Protein AF-A0A3M2TN24-F1 (afdb_monomer_lite)

Sequence (101 aa):
MTAARGGQNSADFALAQLFSQGKGTLPDPVNAWVFAQLSLASETPQATELAQAMSTQLPPEKLATAKDLLAREQKVRGASATQNAMAMQALQEEKDGEEAL

Organism: Pseudomonas syringae pv. maculicola (NCBI:txid59511)

Structure (mmCIF, N/CA/C/O backbone):
data_AF-A0A3M2TN24-F1
#
_entry.id   AF-A0A3M2TN24-F1
#
loop_
_atom_site.group_PDB
_atom_site.id
_atom_site.type_symbol
_atom_site.label_atom_id
_atom_site.label_alt_id
_atom_site.label_comp_id
_atom_site.label_asym_id
_atom_site.label_entity_id
_atom_site.label_seq_id
_atom_site.pdbx_PDB_ins_code
_atom_site.Cartn_x
_atom_site.Cartn_y
_atom_site.Cartn_z
_atom_site.occupancy
_atom_site.B_iso_or_equiv
_atom_site.auth_seq_id
_atom_site.auth_comp_id
_atom_site.auth_asym_id
_atom_site.auth_atom_id
_atom_site.pdbx_PDB_model_num
ATOM 1 N N . MET A 1 1 ? 17.978 11.997 -17.347 1.00 41.09 1 MET A N 1
ATOM 2 C CA . MET A 1 1 ? 16.610 12.203 -16.823 1.00 41.09 1 MET A CA 1
ATOM 3 C C . MET A 1 1 ? 15.915 10.850 -16.748 1.00 41.09 1 MET A C 1
ATOM 5 O O . MET A 1 1 ? 15.580 10.287 -17.780 1.00 41.09 1 MET A O 1
ATOM 9 N N . THR A 1 2 ? 15.775 10.286 -15.549 1.00 44.97 2 THR A N 1
ATOM 10 C CA . THR A 1 2 ? 15.236 8.932 -15.324 1.00 44.97 2 THR A CA 1
ATOM 11 C C . THR A 1 2 ? 13.718 9.001 -15.137 1.00 44.97 2 THR A C 1
ATOM 13 O O . THR A 1 2 ? 13.234 8.951 -14.015 1.00 44.97 2 THR A O 1
ATOM 16 N N . ALA A 1 3 ? 12.954 9.170 -16.219 1.00 49.25 3 ALA A N 1
ATOM 17 C CA . ALA A 1 3 ? 11.489 9.299 -16.147 1.00 49.25 3 ALA A CA 1
ATOM 18 C C . ALA A 1 3 ? 10.721 7.967 -16.312 1.00 49.25 3 ALA A C 1
ATOM 20 O O . ALA A 1 3 ? 9.504 7.940 -16.175 1.00 49.25 3 ALA A O 1
ATOM 21 N N . ALA A 1 4 ? 11.397 6.843 -16.570 1.00 43.34 4 ALA A N 1
ATOM 22 C CA . ALA A 1 4 ? 10.720 5.598 -16.960 1.00 43.34 4 ALA A CA 1
ATOM 23 C C . ALA A 1 4 ? 10.366 4.639 -15.803 1.00 43.34 4 ALA A C 1
ATOM 25 O O . ALA A 1 4 ? 9.596 3.707 -16.006 1.00 43.34 4 ALA A O 1
ATOM 26 N N . ARG A 1 5 ? 10.873 4.855 -14.578 1.00 45.94 5 ARG A N 1
ATOM 27 C CA . ARG A 1 5 ? 10.546 3.998 -13.412 1.00 45.94 5 ARG A CA 1
ATOM 28 C C . ARG A 1 5 ? 9.325 4.461 -12.606 1.00 45.94 5 ARG A C 1
ATOM 30 O O . ARG A 1 5 ? 8.942 3.807 -11.645 1.00 45.94 5 ARG A O 1
ATOM 37 N N . GLY A 1 6 ? 8.694 5.570 -12.997 1.00 45.72 6 GLY A N 1
ATOM 38 C CA . GLY A 1 6 ? 7.509 6.091 -12.310 1.00 45.72 6 GLY A CA 1
ATOM 39 C C . GLY A 1 6 ? 6.231 5.292 -12.578 1.00 45.72 6 GLY A C 1
ATOM 40 O O . GLY A 1 6 ? 5.334 5.317 -11.744 1.00 45.72 6 GLY A O 1
ATOM 41 N N . GLY A 1 7 ? 6.139 4.568 -13.700 1.00 49.81 7 GLY A N 1
ATOM 42 C CA . GLY A 1 7 ? 4.883 3.957 -14.159 1.00 49.81 7 GLY A CA 1
ATOM 43 C C . GLY A 1 7 ? 4.363 2.808 -13.289 1.00 49.81 7 GLY A C 1
ATOM 44 O O . GLY A 1 7 ? 3.160 2.708 -13.080 1.00 49.81 7 GLY A O 1
ATOM 45 N N . GLN A 1 8 ? 5.250 1.975 -12.735 1.00 53.38 8 GLN A N 1
ATOM 46 C CA . GLN A 1 8 ? 4.851 0.866 -11.854 1.00 53.38 8 GLN A CA 1
ATOM 47 C C . GLN A 1 8 ? 4.682 1.332 -10.400 1.00 53.38 8 GLN A C 1
ATOM 49 O O . GLN A 1 8 ? 3.711 0.980 -9.741 1.00 53.38 8 GLN A O 1
ATOM 54 N N . ASN A 1 9 ? 5.580 2.204 -9.938 1.00 59.03 9 ASN A N 1
ATOM 55 C CA . ASN A 1 9 ? 5.614 2.727 -8.570 1.00 59.03 9 ASN A CA 1
ATOM 56 C C . ASN A 1 9 ? 4.417 3.642 -8.248 1.00 59.03 9 ASN A C 1
ATOM 58 O O . ASN A 1 9 ? 3.865 3.614 -7.150 1.00 59.03 9 ASN A O 1
ATOM 62 N N . SER A 1 10 ? 3.960 4.431 -9.226 1.00 65.25 10 SER A N 1
ATOM 63 C CA . SER A 1 10 ? 2.769 5.275 -9.058 1.00 65.25 10 SER A CA 1
ATOM 64 C C . SER A 1 10 ? 1.449 4.502 -9.156 1.00 65.25 10 SER A C 1
ATOM 66 O O . SER A 1 10 ? 0.429 4.990 -8.665 1.00 65.25 10 SER A O 1
ATOM 68 N N . ALA A 1 11 ? 1.456 3.293 -9.730 1.00 75.00 11 ALA A N 1
ATOM 69 C CA . ALA A 1 11 ? 0.250 2.483 -9.876 1.00 75.00 11 ALA A CA 1
ATOM 70 C C . ALA A 1 11 ? -0.285 2.022 -8.513 1.00 75.00 11 ALA A C 1
ATOM 72 O O . ALA A 1 11 ? -1.478 2.145 -8.255 1.00 75.00 11 ALA A O 1
ATOM 73 N N . ASP A 1 12 ? 0.588 1.582 -7.605 1.00 78.31 12 ASP A N 1
ATOM 74 C CA . ASP A 1 12 ? 0.188 1.154 -6.258 1.00 78.31 12 ASP A CA 1
ATOM 75 C C . ASP A 1 12 ? -0.394 2.289 -5.425 1.00 78.31 12 ASP A C 1
ATOM 77 O O . ASP A 1 12 ? -1.396 2.121 -4.732 1.00 78.31 12 ASP A O 1
ATOM 81 N N . PHE A 1 13 ? 0.192 3.477 -5.551 1.00 80.62 13 PHE A N 1
ATOM 82 C CA . PHE A 1 13 ? -0.321 4.680 -4.912 1.00 80.62 13 PHE A CA 1
ATOM 83 C C . PHE A 1 13 ? -1.715 5.057 -5.441 1.00 80.62 13 PHE A C 1
ATOM 85 O O . PHE A 1 13 ? -2.609 5.391 -4.659 1.00 80.62 13 PHE A O 1
ATOM 92 N N 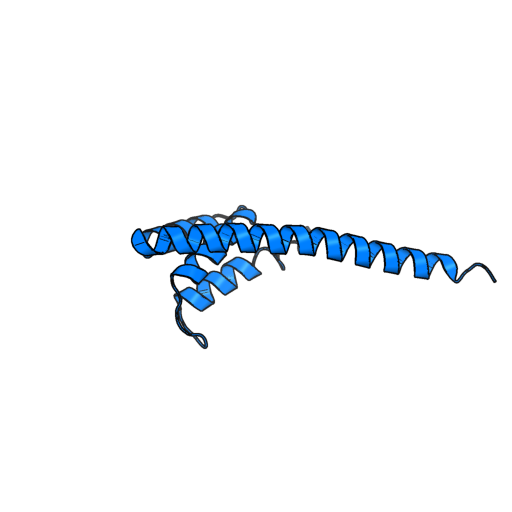. ALA A 1 14 ? -1.930 4.968 -6.757 1.00 82.19 14 ALA A N 1
ATOM 93 C CA . ALA A 1 14 ? -3.233 5.217 -7.368 1.00 82.19 14 ALA A CA 1
ATOM 94 C C . ALA A 1 14 ? -4.275 4.160 -6.964 1.00 82.19 14 ALA A C 1
ATOM 96 O O . ALA A 1 14 ? -5.418 4.513 -6.681 1.00 82.19 14 ALA A O 1
ATOM 97 N N . LEU A 1 15 ? -3.883 2.885 -6.875 1.00 80.69 15 LEU A N 1
ATOM 98 C CA . LEU A 1 15 ? -4.747 1.796 -6.414 1.00 80.69 15 LEU A CA 1
ATOM 99 C C . LEU A 1 15 ? -5.143 1.977 -4.947 1.00 80.69 15 LEU A C 1
ATOM 101 O O . LEU A 1 15 ? -6.325 1.906 -4.616 1.00 80.69 15 LEU A O 1
ATOM 105 N N . ALA A 1 16 ? -4.190 2.294 -4.072 1.00 81.94 16 ALA A N 1
ATOM 106 C CA . ALA A 1 16 ? -4.465 2.576 -2.668 1.00 81.94 16 ALA A CA 1
ATOM 107 C C . ALA A 1 16 ? -5.445 3.749 -2.504 1.00 81.94 16 ALA A C 1
ATOM 109 O O . ALA A 1 16 ? -6.409 3.662 -1.742 1.00 81.94 16 ALA A O 1
ATOM 110 N N . GLN A 1 17 ? -5.261 4.818 -3.284 1.00 80.06 17 GLN A N 1
ATOM 111 C CA . GLN A 1 17 ? -6.201 5.935 -3.325 1.00 80.06 17 GLN A CA 1
ATOM 112 C C . GLN A 1 17 ? -7.576 5.550 -3.878 1.00 80.06 17 GLN A C 1
ATOM 114 O O . GLN A 1 17 ? -8.580 6.029 -3.355 1.00 80.06 17 GLN A O 1
ATOM 119 N N . LEU A 1 18 ? -7.643 4.699 -4.904 1.00 83.31 18 LEU A N 1
ATOM 120 C CA . LEU A 1 18 ? -8.897 4.234 -5.497 1.00 83.31 18 LEU A CA 1
ATOM 121 C C . LEU A 1 18 ? -9.739 3.466 -4.471 1.00 83.31 18 LEU A C 1
ATOM 123 O O . LEU A 1 18 ? -10.906 3.802 -4.268 1.00 83.31 18 LEU A O 1
ATOM 127 N N . PHE A 1 19 ? -9.134 2.491 -3.785 1.00 81.50 19 PHE A N 1
ATOM 128 C CA . PHE A 1 19 ? -9.815 1.686 -2.767 1.00 81.50 19 PHE A CA 1
ATOM 129 C C . PHE A 1 19 ? -10.136 2.479 -1.496 1.00 81.50 19 PHE A C 1
ATOM 131 O O . PHE A 1 19 ? -11.146 2.203 -0.852 1.00 81.50 19 PHE A O 1
ATOM 138 N N . SER A 1 20 ? -9.324 3.485 -1.151 1.00 75.81 20 SER A N 1
ATOM 139 C CA . SER A 1 20 ? -9.602 4.390 -0.030 1.00 75.81 20 SER A CA 1
ATOM 140 C C . SER A 1 20 ? -10.757 5.353 -0.331 1.00 75.81 20 SER A C 1
ATOM 142 O O . SER A 1 20 ? -11.608 5.581 0.526 1.00 75.81 20 SER A O 1
ATOM 144 N N . GLN A 1 21 ? -10.818 5.907 -1.546 1.00 74.94 21 GLN A N 1
ATOM 145 C CA . GLN A 1 21 ? -11.829 6.902 -1.925 1.00 74.94 21 GLN A CA 1
ATOM 146 C C . GLN A 1 21 ? -13.139 6.282 -2.428 1.00 74.94 21 GLN A C 1
ATOM 148 O O . GLN A 1 21 ? -14.145 6.986 -2.503 1.00 74.94 21 GLN A O 1
ATOM 153 N N . GLY A 1 22 ? -13.140 5.004 -2.827 1.00 65.75 22 GLY A N 1
ATOM 154 C CA . GLY A 1 22 ? -14.326 4.305 -3.336 1.00 65.75 22 GLY A CA 1
ATOM 155 C C . GLY A 1 22 ? -14.920 4.917 -4.614 1.00 65.75 22 GLY A C 1
ATOM 156 O O . GLY A 1 22 ? -16.069 4.650 -4.967 1.00 65.75 22 GLY A O 1
ATOM 157 N N . LYS A 1 23 ? -14.175 5.775 -5.327 1.00 56.75 23 LYS A N 1
ATOM 158 C CA . LYS A 1 23 ? -14.660 6.418 -6.556 1.00 56.75 23 LYS A CA 1
ATOM 159 C C . LYS A 1 23 ? -14.630 5.415 -7.709 1.00 56.75 23 LYS A C 1
ATOM 161 O O . LYS A 1 23 ? -13.633 5.296 -8.410 1.00 56.75 23 LYS A O 1
ATOM 166 N N . GLY A 1 24 ? -15.736 4.692 -7.886 1.00 57.28 24 GLY A N 1
ATOM 167 C CA . GLY A 1 24 ? -15.929 3.708 -8.960 1.00 57.28 24 GLY A CA 1
ATOM 168 C C . GLY A 1 24 ? -15.633 2.255 -8.572 1.00 57.28 24 GLY A C 1
ATOM 169 O O . GLY A 1 24 ? -15.777 1.372 -9.411 1.00 57.28 24 GLY A O 1
ATOM 170 N N . THR A 1 25 ? -15.260 1.988 -7.317 1.00 61.75 25 THR A N 1
ATOM 171 C CA . THR A 1 25 ? -15.071 0.638 -6.754 1.00 61.75 25 THR A CA 1
ATOM 172 C C . THR A 1 25 ? -15.628 0.583 -5.330 1.00 61.75 25 THR A C 1
ATOM 174 O O . THR A 1 25 ? -15.753 1.618 -4.675 1.00 61.75 25 THR A O 1
ATOM 177 N N . LEU A 1 26 ? -15.997 -0.609 -4.846 1.00 65.00 26 LEU A N 1
ATOM 178 C CA . LEU A 1 26 ? -16.390 -0.782 -3.446 1.00 65.00 26 LEU A CA 1
ATOM 179 C C . LEU A 1 26 ? -15.199 -0.411 -2.548 1.00 65.00 26 LEU A C 1
ATOM 181 O O . LEU A 1 26 ? -14.129 -0.999 -2.723 1.00 65.00 26 LEU A O 1
ATOM 185 N N . PRO A 1 27 ? -15.357 0.546 -1.614 1.00 72.44 27 PRO A N 1
ATOM 186 C CA . PRO A 1 27 ? -14.279 0.919 -0.716 1.00 72.44 27 PRO A CA 1
ATOM 187 C C . PRO A 1 27 ? -13.896 -0.288 0.136 1.00 72.44 27 PRO A C 1
ATOM 189 O O . PRO A 1 27 ? -14.712 -0.829 0.886 1.00 72.44 27 PRO A O 1
ATOM 192 N N . ASP A 1 28 ? -12.642 -0.704 0.002 1.00 83.31 28 ASP A N 1
ATOM 193 C CA . ASP A 1 28 ? -12.086 -1.833 0.730 1.00 83.31 28 ASP A CA 1
ATOM 194 C C . ASP A 1 28 ? -10.836 -1.368 1.487 1.00 83.31 28 ASP A C 1
ATOM 196 O O . ASP A 1 28 ? -9.756 -1.250 0.898 1.00 83.31 28 ASP A O 1
ATOM 200 N N . PRO A 1 29 ? -10.960 -1.096 2.798 1.00 83.44 29 PRO A N 1
ATOM 201 C CA . PRO A 1 29 ? -9.843 -0.609 3.594 1.00 83.44 29 PRO A CA 1
ATOM 202 C C . PRO A 1 29 ? -8.713 -1.643 3.708 1.00 83.44 29 PRO A C 1
ATOM 204 O O . PRO A 1 29 ? -7.564 -1.257 3.908 1.00 83.44 29 PRO A O 1
ATOM 207 N N . VAL A 1 30 ? -9.008 -2.942 3.551 1.00 89.88 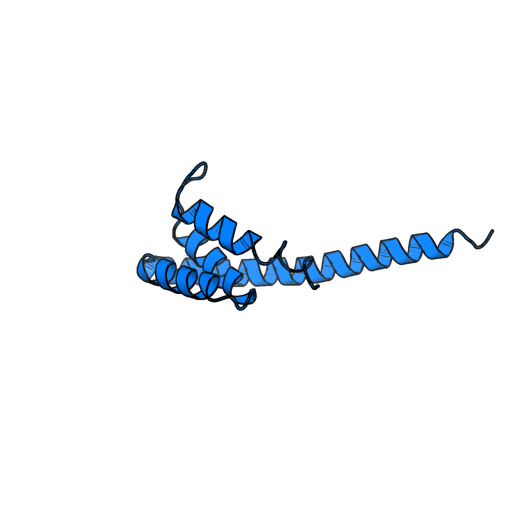30 VAL A N 1
ATOM 208 C CA . VAL A 1 30 ? -7.999 -4.011 3.573 1.00 89.88 30 VAL A CA 1
ATOM 209 C C . VAL A 1 30 ? -7.123 -3.904 2.332 1.00 89.88 30 VAL A C 1
ATOM 211 O O . VAL A 1 30 ? -5.902 -3.825 2.446 1.00 89.88 30 VAL A O 1
ATOM 214 N N . ASN A 1 31 ? -7.746 -3.829 1.155 1.00 87.38 31 ASN A N 1
ATOM 215 C CA . ASN A 1 31 ? -7.024 -3.669 -0.104 1.00 87.38 31 ASN A CA 1
ATOM 216 C C . ASN A 1 31 ? -6.298 -2.320 -0.171 1.00 87.38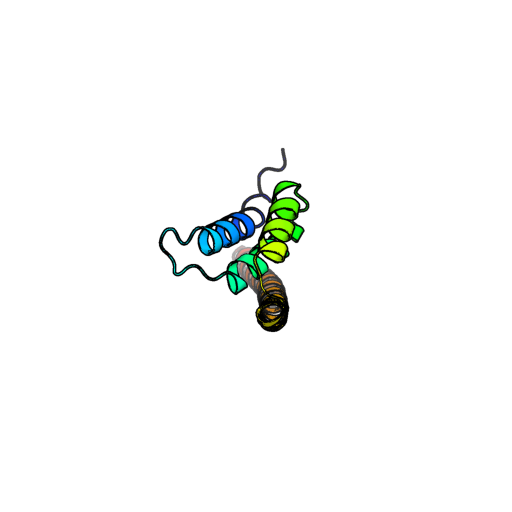 31 ASN A C 1
ATOM 218 O O . ASN A 1 31 ? -5.127 -2.281 -0.542 1.00 87.38 31 ASN A O 1
ATOM 222 N N . ALA A 1 32 ? -6.931 -1.227 0.268 1.00 88.75 32 ALA A N 1
ATOM 223 C CA . ALA A 1 32 ? -6.291 0.088 0.330 1.00 88.75 32 ALA A CA 1
ATOM 224 C C . ALA A 1 32 ? -4.994 0.061 1.159 1.00 88.75 32 ALA A C 1
ATOM 226 O O . ALA A 1 32 ? -3.972 0.596 0.727 1.00 88.75 32 ALA A O 1
ATOM 227 N N . TRP A 1 33 ? -5.009 -0.619 2.311 1.00 91.94 33 TRP A N 1
ATOM 228 C CA . TRP A 1 33 ? -3.820 -0.805 3.141 1.00 91.94 33 TRP A CA 1
ATOM 229 C C . TRP A 1 33 ? -2.739 -1.639 2.443 1.00 91.94 33 TRP A C 1
ATOM 231 O O . TRP A 1 33 ? -1.569 -1.262 2.466 1.00 91.94 33 TRP A O 1
ATOM 241 N N . VAL A 1 34 ? -3.113 -2.741 1.784 1.00 91.38 34 VAL A N 1
ATOM 242 C CA . VAL A 1 34 ? -2.171 -3.600 1.043 1.00 91.38 34 VAL A CA 1
ATOM 243 C C . VAL A 1 34 ? -1.453 -2.809 -0.048 1.00 91.38 34 VAL A C 1
ATOM 245 O O . VAL A 1 34 ? -0.223 -2.812 -0.096 1.00 91.38 34 VAL A O 1
ATOM 248 N N . PHE A 1 35 ? -2.195 -2.080 -0.883 1.00 88.38 35 PHE A N 1
ATOM 249 C CA . PHE A 1 35 ? -1.603 -1.266 -1.946 1.00 88.38 35 PHE A CA 1
ATOM 250 C C . PHE A 1 35 ? -0.762 -0.112 -1.391 1.00 88.38 35 PHE A C 1
ATOM 252 O O . PHE A 1 35 ? 0.295 0.189 -1.945 1.00 88.38 35 PHE A O 1
ATOM 259 N N . ALA A 1 36 ? -1.154 0.485 -0.261 1.00 89.44 36 ALA A N 1
ATOM 260 C CA . ALA A 1 36 ? -0.341 1.505 0.394 1.00 89.44 36 ALA A CA 1
ATOM 261 C C . ALA A 1 36 ? 1.010 0.936 0.864 1.00 89.44 36 ALA A C 1
ATOM 263 O O . ALA A 1 36 ? 2.049 1.549 0.625 1.00 89.44 36 ALA A O 1
ATOM 264 N N . GLN A 1 37 ? 1.027 -0.272 1.435 1.00 90.19 37 GLN A N 1
ATOM 265 C CA . GLN A 1 37 ? 2.266 -0.952 1.828 1.00 90.19 37 GLN A CA 1
ATOM 266 C C . GLN A 1 37 ? 3.138 -1.336 0.628 1.00 90.19 37 GLN A C 1
ATOM 268 O O . GLN A 1 37 ? 4.359 -1.227 0.703 1.00 90.19 37 GLN A O 1
ATOM 273 N N . LEU A 1 38 ? 2.535 -1.753 -0.489 1.00 86.94 38 LEU A N 1
ATOM 274 C CA . LEU A 1 38 ? 3.265 -2.023 -1.734 1.00 86.94 38 LEU A CA 1
ATOM 275 C C . LEU A 1 38 ? 3.887 -0.742 -2.304 1.00 86.94 38 LEU A C 1
ATOM 277 O O . LEU A 1 38 ? 5.026 -0.768 -2.767 1.00 86.94 38 LEU A O 1
ATOM 281 N N . SER A 1 39 ? 3.192 0.393 -2.182 1.00 86.00 39 SER A N 1
ATOM 282 C CA . SER A 1 39 ? 3.695 1.686 -2.652 1.00 86.00 39 SER A CA 1
ATOM 283 C C . SER A 1 39 ? 4.964 2.153 -1.925 1.00 86.00 39 SER A C 1
ATOM 285 O O . SER A 1 39 ? 5.724 2.929 -2.505 1.00 86.00 39 SER A O 1
ATOM 287 N N . LEU A 1 40 ? 5.259 1.634 -0.720 1.00 85.81 40 LEU A N 1
ATOM 288 C CA . LEU A 1 40 ? 6.499 1.926 0.018 1.00 85.81 40 LEU A CA 1
ATOM 289 C C . LEU A 1 40 ? 7.763 1.525 -0.752 1.00 85.81 40 LEU A C 1
ATOM 291 O O . LEU A 1 40 ? 8.805 2.150 -0.569 1.00 85.81 40 LEU A O 1
ATOM 295 N N . ALA A 1 41 ? 7.671 0.550 -1.662 1.00 80.94 41 ALA A N 1
ATOM 296 C CA . ALA A 1 41 ? 8.766 0.187 -2.563 1.00 80.94 41 ALA A CA 1
ATOM 297 C C . ALA A 1 41 ? 9.180 1.332 -3.510 1.00 80.94 41 ALA A C 1
ATOM 299 O O . ALA A 1 41 ? 10.240 1.275 -4.127 1.00 80.94 41 ALA A O 1
ATOM 300 N N . SER A 1 42 ? 8.355 2.377 -3.625 1.00 73.75 42 SER A N 1
ATOM 301 C CA . SER A 1 42 ? 8.658 3.578 -4.406 1.00 73.75 42 SER A CA 1
ATOM 302 C C . SER A 1 42 ? 9.609 4.543 -3.698 1.00 73.75 42 SER A C 1
ATOM 304 O O . SER A 1 42 ? 10.060 5.490 -4.338 1.00 73.75 42 SER A O 1
ATOM 306 N N . GLU A 1 43 ? 9.874 4.336 -2.400 1.00 78.12 43 GLU A N 1
ATOM 307 C CA . GLU A 1 43 ? 10.747 5.172 -1.558 1.00 78.12 43 GLU A CA 1
ATOM 308 C C . GLU A 1 43 ? 10.372 6.668 -1.572 1.00 78.12 43 GLU A C 1
ATOM 310 O O . GLU A 1 43 ? 11.219 7.549 -1.420 1.00 78.12 43 GLU A O 1
ATOM 315 N N . THR A 1 44 ? 9.083 6.976 -1.756 1.00 80.69 44 THR A N 1
ATOM 316 C CA . THR A 1 44 ? 8.581 8.353 -1.768 1.00 80.69 44 THR A CA 1
ATOM 317 C C . THR A 1 44 ? 7.962 8.753 -0.422 1.00 80.69 44 THR A C 1
ATOM 319 O O . THR A 1 44 ? 7.359 7.919 0.268 1.00 80.69 44 THR A O 1
ATOM 322 N N . PRO A 1 45 ? 8.036 10.045 -0.046 1.00 83.81 45 PRO A N 1
ATOM 323 C CA . PRO A 1 45 ? 7.354 10.559 1.143 1.00 83.81 45 PRO A CA 1
ATOM 324 C C . PRO A 1 45 ? 5.844 10.291 1.107 1.00 83.81 45 PRO A C 1
ATOM 326 O O . PRO A 1 45 ? 5.273 9.832 2.091 1.00 83.81 45 PRO A O 1
ATOM 329 N N . GLN A 1 46 ? 5.220 10.472 -0.061 1.00 82.44 46 GLN A N 1
ATOM 330 C CA . GLN A 1 46 ? 3.774 10.328 -0.242 1.00 82.44 46 GLN A CA 1
ATOM 331 C C . GLN A 1 46 ? 3.292 8.889 -0.017 1.00 82.44 46 GLN A C 1
ATOM 333 O O . GLN A 1 46 ? 2.210 8.679 0.530 1.00 82.44 46 GLN A O 1
ATOM 338 N N . ALA A 1 47 ? 4.088 7.891 -0.415 1.00 85.00 47 ALA A N 1
ATOM 339 C CA . ALA A 1 47 ? 3.786 6.486 -0.145 1.00 85.00 47 ALA A CA 1
ATOM 340 C C . ALA A 1 47 ? 3.827 6.184 1.360 1.00 85.00 47 ALA A C 1
ATOM 342 O O . ALA A 1 47 ? 2.965 5.480 1.886 1.00 85.00 47 ALA A O 1
ATOM 343 N N . THR A 1 48 ? 4.803 6.767 2.061 1.00 88.06 48 THR A N 1
ATOM 344 C CA . THR A 1 48 ? 4.967 6.601 3.511 1.00 88.06 48 THR A CA 1
ATOM 345 C C . THR A 1 48 ? 3.803 7.222 4.277 1.00 88.06 48 THR A C 1
ATOM 347 O O . THR A 1 48 ? 3.223 6.575 5.150 1.00 88.06 48 THR A O 1
ATOM 350 N N . GLU A 1 49 ? 3.410 8.443 3.915 1.00 89.38 49 GLU A N 1
ATOM 351 C CA . GLU A 1 49 ? 2.250 9.120 4.503 1.00 89.38 49 GLU A CA 1
ATOM 352 C C . GLU A 1 49 ? 0.955 8.332 4.264 1.00 89.38 49 GLU A C 1
ATOM 354 O O . GLU A 1 49 ? 0.162 8.137 5.188 1.00 89.38 49 GLU A O 1
ATOM 359 N N . LEU A 1 50 ? 0.758 7.807 3.050 1.00 87.00 50 LEU A N 1
ATOM 360 C CA . LEU A 1 50 ? -0.424 7.012 2.723 1.00 87.00 50 LEU A CA 1
ATOM 361 C C . LEU A 1 50 ? -0.480 5.708 3.529 1.00 87.00 50 LEU A C 1
ATOM 363 O O . LEU A 1 50 ? -1.525 5.375 4.086 1.00 87.00 50 LEU A O 1
ATOM 367 N N . ALA A 1 51 ? 0.637 4.988 3.641 1.00 89.50 51 ALA A N 1
ATOM 368 C CA . ALA A 1 51 ? 0.735 3.767 4.438 1.00 89.50 51 ALA A CA 1
ATOM 369 C C . ALA A 1 51 ? 0.401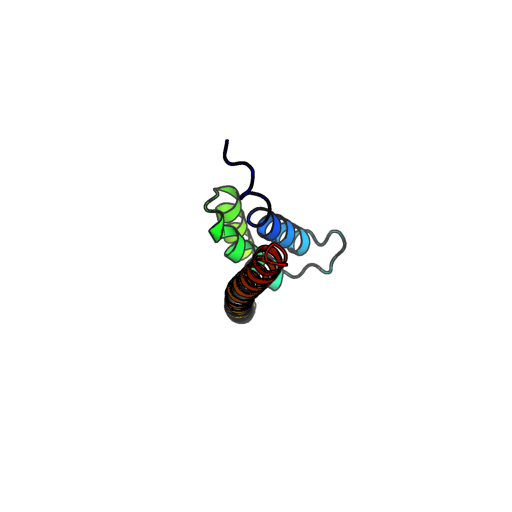 4.004 5.921 1.00 89.50 51 ALA A C 1
ATOM 371 O O . ALA A 1 51 ? -0.325 3.213 6.537 1.00 89.50 51 ALA A O 1
ATOM 372 N N . GLN A 1 52 ? 0.870 5.115 6.493 1.00 90.12 52 GLN A N 1
ATOM 373 C CA . GLN A 1 52 ? 0.544 5.504 7.868 1.00 90.12 52 GLN A CA 1
ATOM 374 C C . GLN A 1 52 ? -0.939 5.861 8.030 1.00 90.12 52 GLN A C 1
ATOM 376 O O . GLN A 1 52 ? -1.591 5.392 8.970 1.00 90.12 52 GLN A O 1
ATOM 381 N N . ALA A 1 53 ? -1.497 6.630 7.092 1.00 89.19 53 ALA A N 1
ATOM 382 C CA . ALA A 1 53 ? -2.912 6.988 7.094 1.00 89.19 53 ALA A CA 1
ATOM 383 C C . ALA A 1 53 ? -3.807 5.741 7.022 1.00 89.19 53 ALA A C 1
ATOM 385 O O . ALA A 1 53 ? -4.733 5.596 7.822 1.00 89.19 53 ALA A O 1
ATOM 386 N N . MET A 1 54 ? -3.496 4.798 6.127 1.00 87.50 54 MET A N 1
ATOM 387 C CA . MET A 1 54 ? -4.244 3.544 6.011 1.00 87.50 54 MET A CA 1
ATOM 388 C C . MET A 1 54 ? -4.092 2.673 7.261 1.00 87.50 54 MET A C 1
ATOM 390 O O . MET A 1 54 ? -5.062 2.063 7.702 1.00 87.50 54 MET A O 1
ATOM 394 N N . SER A 1 55 ? -2.904 2.634 7.873 1.00 87.44 55 SER A N 1
ATOM 395 C CA . SER A 1 55 ? -2.669 1.874 9.113 1.00 87.44 55 SER A CA 1
ATOM 396 C C . SER A 1 55 ? -3.465 2.414 10.300 1.00 87.44 55 SER A C 1
ATOM 398 O O . SER A 1 55 ? -3.827 1.652 11.188 1.00 87.44 55 SER A O 1
ATOM 400 N N . THR A 1 56 ? -3.764 3.714 10.301 1.00 87.38 56 THR A N 1
ATOM 401 C CA . THR A 1 56 ? -4.602 4.351 11.327 1.00 87.38 56 THR A CA 1
ATOM 402 C C . THR A 1 56 ? -6.082 4.019 11.136 1.00 87.38 56 THR A C 1
ATOM 404 O O . THR A 1 56 ? -6.825 3.901 12.106 1.00 87.38 56 THR A O 1
ATOM 407 N N . GLN A 1 57 ? -6.522 3.863 9.885 1.00 83.38 57 GLN A N 1
ATOM 408 C CA . GLN A 1 57 ? -7.919 3.582 9.546 1.00 83.38 57 GLN A CA 1
ATOM 409 C C . GLN A 1 57 ? -8.263 2.086 9.570 1.00 83.38 57 GLN A C 1
ATOM 411 O O . GLN A 1 57 ? -9.438 1.730 9.677 1.00 83.38 57 GLN A O 1
ATOM 416 N N . LEU A 1 58 ? -7.268 1.201 9.458 1.00 85.88 58 LEU A N 1
ATOM 417 C CA . LEU A 1 58 ? -7.491 -0.239 9.433 1.00 85.88 58 LEU A CA 1
ATOM 418 C C . LEU A 1 58 ? -7.599 -0.803 10.862 1.00 85.88 58 LEU A C 1
ATOM 420 O O . LEU A 1 58 ? -6.629 -0.742 11.620 1.00 85.88 58 LEU A O 1
ATOM 424 N N . PRO A 1 59 ? -8.735 -1.415 11.242 1.00 86.12 59 PRO A N 1
ATOM 425 C CA . PRO A 1 59 ? -8.866 -2.020 12.557 1.00 86.12 59 PRO A CA 1
ATOM 426 C C . PRO A 1 59 ? -7.969 -3.268 12.677 1.00 86.12 59 PRO A C 1
ATOM 428 O O . PRO A 1 59 ? -7.759 -3.986 11.690 1.00 86.12 59 PRO A O 1
ATOM 431 N N . PRO A 1 60 ? -7.459 -3.577 13.883 1.00 83.12 60 PRO A N 1
ATOM 432 C CA . PRO A 1 60 ? -6.490 -4.656 14.096 1.00 83.12 60 PRO A CA 1
ATOM 433 C C . PRO A 1 60 ? -7.034 -6.041 13.721 1.00 83.12 60 PRO A C 1
ATOM 435 O O . PRO A 1 60 ? -6.277 -6.905 13.287 1.00 83.12 60 PRO A O 1
ATOM 438 N N . GLU A 1 61 ? -8.349 -6.239 13.808 1.00 86.44 61 GLU A N 1
ATOM 439 C CA . GLU A 1 61 ? -9.040 -7.454 13.357 1.00 86.44 61 GLU A CA 1
ATOM 440 C C . GLU A 1 61 ? -8.900 -7.703 11.844 1.00 86.44 61 GLU A C 1
ATOM 442 O O . GLU A 1 61 ? -8.805 -8.848 11.407 1.00 86.44 61 GLU A O 1
ATOM 447 N N . LYS A 1 62 ? -8.811 -6.637 11.037 1.00 87.50 62 LYS A N 1
ATOM 448 C CA . LYS A 1 62 ? -8.616 -6.714 9.581 1.00 87.50 62 LYS A CA 1
ATOM 449 C C . LYS A 1 62 ? -7.143 -6.695 9.173 1.00 87.50 62 LYS A C 1
ATOM 451 O O . LYS A 1 62 ? -6.813 -7.103 8.060 1.00 87.50 62 LYS A O 1
ATOM 456 N N . LEU A 1 63 ? -6.251 -6.267 10.070 1.00 88.00 63 LEU A N 1
ATOM 457 C CA . LEU A 1 63 ? -4.806 -6.219 9.837 1.00 88.00 63 LEU A CA 1
ATOM 458 C C . LEU A 1 63 ? -4.225 -7.604 9.524 1.00 88.00 63 LEU A C 1
ATOM 460 O O . LEU A 1 63 ? -3.344 -7.715 8.676 1.00 88.00 63 LEU A O 1
ATOM 464 N N . ALA A 1 64 ? -4.712 -8.659 10.183 1.00 89.25 64 ALA A N 1
ATOM 465 C CA . ALA A 1 64 ? -4.263 -10.026 9.918 1.00 89.25 64 ALA A CA 1
ATOM 466 C C . ALA A 1 64 ? -4.542 -10.436 8.461 1.00 89.25 64 ALA A C 1
ATOM 468 O O . ALA A 1 64 ? -3.637 -10.885 7.760 1.00 89.25 64 ALA A O 1
ATOM 469 N N . THR A 1 65 ? -5.763 -10.188 7.981 1.00 90.50 65 THR A N 1
ATOM 470 C CA . THR A 1 65 ? -6.164 -10.436 6.589 1.00 90.50 65 THR A CA 1
ATOM 471 C C . THR A 1 65 ? -5.357 -9.588 5.608 1.00 90.50 65 THR A C 1
ATOM 473 O O . THR A 1 65 ? -4.893 -10.095 4.591 1.00 90.50 65 THR A O 1
ATOM 476 N N . ALA A 1 66 ? -5.137 -8.310 5.928 1.00 90.69 66 ALA A N 1
ATOM 477 C CA . ALA A 1 66 ? -4.354 -7.407 5.088 1.00 90.69 66 ALA A CA 1
ATOM 478 C C . ALA A 1 66 ? -2.896 -7.874 4.944 1.00 90.69 66 ALA A C 1
ATOM 480 O O . ALA A 1 66 ? -2.338 -7.851 3.851 1.00 90.69 66 ALA A O 1
ATOM 481 N N . LYS A 1 67 ? -2.275 -8.357 6.026 1.00 91.00 67 LYS A N 1
ATOM 482 C CA . LYS A 1 67 ? -0.912 -8.908 5.992 1.00 91.00 67 LYS A CA 1
ATOM 483 C C . LYS A 1 67 ? -0.811 -10.168 5.134 1.00 91.00 67 LYS A C 1
ATOM 485 O O . LYS A 1 67 ? 0.156 -10.305 4.388 1.00 91.00 67 LYS A O 1
ATOM 490 N N . ASP A 1 68 ? -1.795 -11.062 5.221 1.00 92.31 68 ASP A N 1
ATOM 491 C CA . ASP A 1 68 ? -1.832 -12.271 4.391 1.00 92.31 68 ASP A CA 1
ATOM 492 C C . ASP A 1 68 ? -1.958 -11.916 2.900 1.00 92.31 68 ASP A C 1
ATOM 494 O O . ASP A 1 68 ? -1.202 -12.421 2.068 1.00 92.31 68 ASP A O 1
ATOM 498 N N . LEU A 1 69 ? -2.839 -10.966 2.568 1.00 90.81 69 LEU A N 1
ATOM 499 C CA . LEU A 1 69 ? -2.986 -10.444 1.207 1.00 90.81 69 LEU A CA 1
ATOM 500 C C . LEU A 1 69 ? -1.708 -9.768 0.703 1.00 90.81 69 LEU A C 1
ATOM 502 O O . LEU A 1 69 ? -1.287 -10.037 -0.419 1.00 90.81 69 LEU A O 1
ATOM 506 N N . LEU A 1 70 ? -1.046 -8.958 1.534 1.00 90.62 70 LEU A N 1
ATOM 507 C CA . LEU A 1 70 ? 0.224 -8.320 1.185 1.00 90.62 70 LEU A CA 1
ATOM 508 C C . LEU A 1 70 ? 1.293 -9.353 0.809 1.00 90.62 70 LEU A C 1
ATOM 510 O O . LEU A 1 70 ? 1.963 -9.199 -0.212 1.00 90.62 70 LEU A O 1
ATOM 514 N N . ALA A 1 71 ? 1.432 -10.424 1.595 1.00 90.12 71 ALA A N 1
ATOM 515 C CA . ALA A 1 71 ? 2.391 -11.488 1.309 1.00 90.12 71 ALA A CA 1
ATOM 516 C C . ALA A 1 71 ? 2.080 -12.204 -0.018 1.00 90.12 71 ALA A C 1
ATOM 518 O O . ALA A 1 71 ? 2.990 -12.514 -0.793 1.00 90.12 71 ALA A O 1
ATOM 519 N N . ARG A 1 72 ? 0.793 -12.438 -0.311 1.00 89.50 72 ARG A N 1
ATOM 520 C CA . ARG A 1 72 ? 0.356 -13.012 -1.593 1.00 89.50 72 ARG A CA 1
ATOM 521 C C . ARG A 1 72 ? 0.682 -12.086 -2.760 1.00 89.50 72 ARG A C 1
ATOM 523 O O . ARG A 1 72 ? 1.283 -12.547 -3.725 1.00 89.50 72 ARG A O 1
ATOM 530 N N . GLU A 1 73 ? 0.361 -10.801 -2.652 1.00 86.44 73 GLU A N 1
ATOM 531 C CA . GLU A 1 73 ? 0.638 -9.803 -3.691 1.00 86.44 73 GLU A CA 1
ATOM 532 C C . GLU A 1 73 ? 2.136 -9.682 -3.985 1.00 86.44 73 GLU A C 1
ATOM 534 O O . GLU A 1 73 ? 2.549 -9.695 -5.144 1.00 86.44 73 GLU A O 1
ATOM 539 N N . GLN A 1 74 ? 2.976 -9.643 -2.948 1.00 84.31 74 GLN A N 1
ATOM 540 C CA . GLN A 1 74 ? 4.432 -9.634 -3.108 1.00 84.3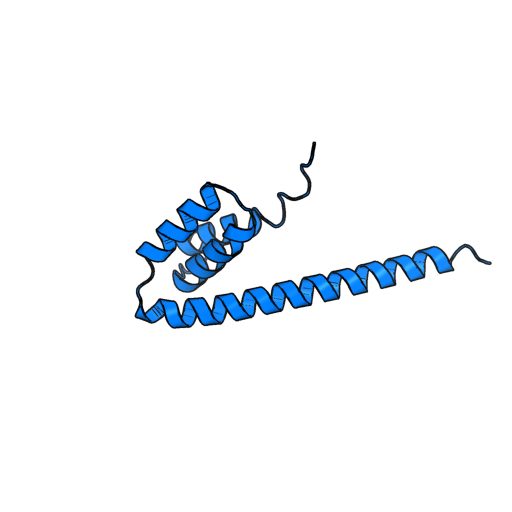1 74 GLN A CA 1
ATOM 541 C C . GLN A 1 74 ? 4.931 -10.884 -3.840 1.00 84.31 74 GLN A C 1
ATOM 543 O O . GLN A 1 74 ? 5.769 -10.784 -4.738 1.00 84.31 74 GLN A O 1
ATOM 548 N N . LYS A 1 75 ? 4.385 -12.060 -3.507 1.00 85.25 75 LYS A N 1
ATOM 549 C CA . LYS A 1 75 ? 4.729 -13.315 -4.182 1.00 85.25 75 LYS A CA 1
ATOM 550 C C . LYS A 1 75 ? 4.286 -13.320 -5.646 1.00 85.25 75 LYS A C 1
ATOM 552 O O . LYS A 1 75 ? 5.064 -13.734 -6.501 1.00 85.25 75 LYS A O 1
ATOM 557 N N . VAL A 1 76 ? 3.072 -12.853 -5.943 1.00 82.44 76 VAL A N 1
ATOM 558 C CA . VAL A 1 76 ? 2.543 -12.757 -7.315 1.00 82.44 76 VAL A CA 1
ATOM 559 C C . VAL A 1 76 ? 3.385 -11.797 -8.149 1.00 82.44 76 VAL A C 1
ATOM 561 O O . VAL A 1 76 ? 3.759 -12.132 -9.268 1.00 82.44 76 VAL A O 1
ATOM 564 N N . ARG A 1 77 ? 3.754 -10.637 -7.601 1.00 75.06 77 ARG A N 1
ATOM 565 C CA . ARG A 1 77 ? 4.605 -9.656 -8.290 1.00 75.06 77 ARG A CA 1
ATOM 566 C C . ARG A 1 77 ? 6.027 -10.156 -8.500 1.00 75.06 77 ARG A C 1
ATOM 568 O O . ARG A 1 77 ? 6.574 -9.948 -9.576 1.00 75.06 77 ARG A O 1
ATOM 575 N N . GLY A 1 78 ? 6.602 -10.850 -7.519 1.00 73.19 78 GLY A N 1
ATOM 576 C CA . GLY A 1 78 ? 7.905 -11.501 -7.663 1.00 73.19 78 GLY A CA 1
ATOM 577 C C . GLY A 1 78 ? 7.890 -12.582 -8.746 1.00 73.19 78 GLY A C 1
ATOM 578 O O . GLY A 1 78 ? 8.749 -12.587 -9.621 1.00 73.19 78 GLY A O 1
ATOM 579 N N . ALA A 1 79 ? 6.872 -13.447 -8.744 1.00 72.75 79 ALA A N 1
ATOM 580 C CA . ALA A 1 79 ? 6.699 -14.474 -9.770 1.00 72.75 79 ALA A CA 1
ATOM 581 C C . ALA A 1 79 ? 6.460 -13.865 -11.161 1.00 72.75 79 ALA A C 1
ATOM 583 O O . ALA A 1 79 ? 7.073 -14.299 -12.132 1.00 72.75 79 ALA A O 1
ATOM 584 N N . SER A 1 80 ? 5.629 -12.824 -11.247 1.00 65.44 80 SER A N 1
ATOM 585 C CA . SER A 1 80 ? 5.349 -12.102 -12.488 1.00 65.44 80 SER A CA 1
ATOM 586 C C . SER A 1 80 ? 6.594 -11.396 -13.030 1.00 65.44 80 SER A C 1
ATOM 588 O O . SER A 1 80 ? 6.846 -11.459 -14.226 1.00 65.44 80 SER A O 1
ATOM 590 N N . ALA A 1 81 ? 7.446 -10.819 -12.174 1.00 66.12 81 ALA A N 1
ATOM 591 C CA . ALA A 1 81 ? 8.726 -10.247 -12.594 1.00 66.12 81 ALA A CA 1
ATOM 592 C C . ALA A 1 81 ? 9.659 -11.305 -13.212 1.00 66.12 81 ALA A C 1
ATOM 594 O O . ALA A 1 81 ? 10.263 -11.057 -14.255 1.00 66.12 81 ALA A O 1
ATOM 595 N N . THR A 1 82 ? 9.733 -12.504 -12.623 1.00 64.88 82 THR A N 1
ATOM 596 C CA . THR A 1 82 ? 10.490 -13.632 -13.192 1.00 64.88 82 THR A CA 1
ATOM 597 C C . THR A 1 82 ? 9.874 -14.135 -14.499 1.00 64.88 82 THR A C 1
ATOM 599 O O . THR A 1 82 ? 10.599 -14.395 -15.456 1.00 64.88 82 THR A O 1
ATOM 602 N N . GLN A 1 83 ? 8.546 -14.239 -14.581 1.00 62.97 83 GLN A N 1
ATOM 603 C CA . GLN A 1 83 ? 7.853 -14.650 -15.806 1.00 62.97 83 GLN A CA 1
ATOM 604 C C . GLN A 1 83 ? 8.026 -13.630 -16.939 1.00 62.97 83 GLN A C 1
ATOM 606 O O . GLN A 1 83 ? 8.296 -14.030 -18.068 1.00 62.97 83 GLN A O 1
ATOM 611 N N . ASN A 1 84 ? 7.954 -12.330 -16.646 1.00 63.47 84 ASN A N 1
ATOM 612 C CA . ASN A 1 84 ? 8.218 -11.273 -17.623 1.00 63.47 84 ASN A CA 1
ATOM 613 C C . ASN A 1 84 ? 9.671 -11.292 -18.110 1.00 63.47 84 ASN A C 1
ATOM 615 O O . ASN A 1 84 ? 9.916 -11.051 -19.289 1.00 63.47 84 ASN A O 1
ATOM 619 N N . ALA A 1 85 ? 10.632 -11.587 -17.229 1.00 66.38 85 ALA A N 1
ATOM 620 C CA . ALA A 1 85 ? 12.035 -11.727 -17.614 1.00 66.38 85 ALA A CA 1
ATOM 621 C C . ALA A 1 85 ? 12.246 -12.917 -18.567 1.00 66.38 85 ALA A C 1
ATOM 623 O O . ALA A 1 85 ? 12.895 -12.765 -19.599 1.00 66.38 85 ALA A O 1
ATOM 624 N N . MET A 1 86 ? 11.630 -14.070 -18.278 1.00 68.88 86 MET A N 1
ATOM 625 C CA . MET A 1 86 ? 11.690 -15.241 -19.162 1.00 68.88 86 MET A CA 1
ATOM 626 C C . MET A 1 86 ? 10.995 -14.993 -20.507 1.00 68.88 86 MET A C 1
ATOM 628 O O . MET A 1 86 ? 11.524 -15.378 -21.545 1.00 68.88 86 MET A O 1
ATOM 632 N N . ALA A 1 87 ? 9.845 -14.312 -20.509 1.00 71.81 87 ALA A N 1
ATOM 633 C CA . ALA A 1 87 ? 9.148 -13.945 -21.739 1.00 71.81 87 ALA A CA 1
ATOM 634 C C . ALA A 1 87 ? 9.962 -12.956 -22.594 1.00 71.81 87 ALA A C 1
ATOM 636 O O . ALA A 1 87 ? 10.001 -13.094 -23.813 1.00 71.81 87 ALA A O 1
ATOM 637 N N . MET A 1 88 ? 10.651 -11.988 -21.974 1.00 67.44 88 MET A N 1
ATOM 638 C CA . MET A 1 88 ? 11.549 -11.083 -22.699 1.00 67.44 88 MET A CA 1
ATOM 639 C C . MET A 1 88 ? 12.779 -11.794 -23.268 1.00 67.44 88 MET A C 1
ATOM 641 O O . MET A 1 88 ? 13.172 -11.470 -24.384 1.00 67.44 88 MET A O 1
ATOM 645 N N . GLN A 1 89 ? 13.360 -12.759 -22.547 1.00 67.44 89 GLN A N 1
ATOM 646 C CA . GLN A 1 89 ? 14.473 -13.565 -23.064 1.00 67.44 89 GLN A CA 1
ATOM 647 C C . GLN A 1 89 ? 14.052 -14.415 -24.267 1.00 67.44 89 GLN A C 1
ATOM 649 O O . GLN A 1 89 ? 14.725 -14.377 -25.291 1.00 67.44 89 GLN A O 1
ATOM 654 N N . ALA A 1 90 ? 12.903 -15.091 -24.187 1.00 73.19 90 ALA A N 1
ATOM 655 C CA . ALA A 1 90 ? 12.389 -15.898 -25.294 1.00 73.19 90 ALA A CA 1
ATOM 656 C C . ALA A 1 90 ? 12.124 -15.059 -26.561 1.00 73.19 90 ALA A C 1
ATOM 658 O O . ALA A 1 90 ? 12.450 -15.479 -27.665 1.00 73.19 90 ALA A O 1
ATOM 659 N N . LEU A 1 91 ? 11.603 -13.835 -26.407 1.00 70.38 91 LEU A N 1
ATOM 660 C CA . LEU A 1 91 ? 11.405 -12.895 -27.521 1.00 70.38 91 LEU A CA 1
ATOM 661 C C . LEU A 1 91 ? 12.719 -12.327 -28.090 1.00 70.38 91 LEU A C 1
ATOM 663 O O . LEU A 1 91 ? 12.727 -11.819 -29.211 1.00 70.38 91 LEU A O 1
ATOM 667 N N . GLN A 1 92 ? 13.809 -12.357 -27.320 1.00 60.88 92 GLN A N 1
ATOM 668 C CA . GLN A 1 92 ? 15.142 -11.966 -27.781 1.00 60.88 92 GLN A CA 1
ATOM 669 C C . GLN A 1 92 ? 15.797 -13.091 -28.588 1.00 60.88 92 GLN A C 1
ATOM 671 O O . GLN A 1 92 ? 16.335 -12.823 -29.657 1.00 60.88 92 GLN A O 1
ATOM 676 N N . GLU A 1 93 ? 15.671 -14.343 -28.141 1.00 59.28 93 GLU A N 1
ATOM 677 C CA . GLU A 1 93 ? 16.202 -15.512 -28.858 1.00 59.28 93 GLU A CA 1
ATOM 678 C C . GLU A 1 93 ? 15.538 -15.733 -30.228 1.00 59.28 93 GLU A C 1
ATOM 680 O O . GLU A 1 93 ? 16.227 -16.113 -31.173 1.00 59.28 93 GLU A O 1
ATOM 685 N N . GLU A 1 94 ? 14.243 -15.433 -30.392 1.00 57.81 94 GLU A N 1
ATOM 686 C CA . GLU A 1 94 ? 13.590 -15.525 -31.712 1.00 57.81 94 GLU A CA 1
ATOM 687 C C . GLU A 1 94 ? 14.030 -14.424 -32.693 1.00 57.81 94 GLU A C 1
ATOM 689 O O . GLU A 1 94 ? 13.983 -14.628 -33.902 1.00 57.81 94 GLU A O 1
ATOM 694 N N . LYS A 1 95 ? 14.502 -13.267 -32.207 1.00 54.91 95 LYS A N 1
ATOM 695 C CA . LYS A 1 95 ? 14.968 -12.168 -33.071 1.00 54.91 95 LYS A CA 1
ATOM 696 C C . LYS A 1 95 ? 16.380 -12.376 -33.615 1.00 54.91 95 LYS A C 1
ATOM 698 O O . LYS A 1 95 ? 16.649 -11.971 -34.740 1.00 54.91 95 LYS A O 1
ATOM 703 N N . ASP A 1 96 ? 17.261 -12.995 -32.837 1.00 55.09 96 ASP A N 1
ATOM 704 C CA . ASP A 1 96 ? 18.635 -13.305 -33.254 1.00 55.09 96 ASP A CA 1
ATOM 705 C C . ASP A 1 96 ? 18.720 -14.563 -34.150 1.00 55.09 96 ASP A C 1
ATOM 707 O O . ASP A 1 96 ? 19.737 -14.799 -34.800 1.00 55.09 96 ASP A O 1
ATOM 711 N N . GLY A 1 97 ? 17.653 -15.370 -34.227 1.00 54.78 97 GLY A N 1
ATOM 712 C CA . GLY A 1 97 ? 17.594 -16.588 -35.047 1.00 54.78 97 GLY A CA 1
ATOM 713 C C . GLY A 1 97 ? 17.227 -16.389 -36.525 1.00 54.78 97 GLY A C 1
ATOM 714 O O . GLY A 1 97 ? 17.336 -17.339 -37.298 1.00 54.78 97 GLY A O 1
ATOM 715 N N . GLU A 1 98 ? 16.804 -15.189 -36.936 1.00 54.97 98 GLU A N 1
ATOM 716 C CA . GLU A 1 98 ? 16.214 -14.944 -38.267 1.00 54.97 98 GLU A CA 1
ATOM 717 C C . GLU A 1 98 ? 17.161 -14.232 -39.263 1.00 54.97 98 GLU A C 1
ATOM 719 O O . GLU A 1 98 ? 16.798 -14.028 -40.418 1.00 54.97 98 GLU A O 1
ATOM 724 N N . GLU A 1 99 ? 18.406 -13.919 -38.869 1.00 49.66 99 GLU A N 1
ATOM 725 C CA . GLU A 1 99 ? 19.447 -13.356 -39.761 1.00 49.66 99 GLU A CA 1
ATOM 726 C C . GLU A 1 99 ? 20.455 -14.401 -40.291 1.00 49.66 99 GLU A C 1
ATOM 728 O O . GLU A 1 99 ? 21.477 -14.051 -40.884 1.00 49.66 99 GLU A O 1
ATOM 733 N N . ALA A 1 100 ? 20.182 -15.696 -40.103 1.00 51.97 100 ALA A N 1
ATOM 734 C CA . ALA A 1 100 ? 21.045 -16.793 -40.544 1.00 51.97 100 ALA A CA 1
ATOM 735 C C . ALA A 1 100 ? 20.379 -17.687 -41.608 1.00 51.97 100 ALA A C 1
ATOM 737 O O . ALA A 1 100 ? 20.295 -18.901 -41.424 1.00 51.97 100 ALA A O 1
ATOM 738 N N . LEU A 1 101 ? 19.913 -17.105 -42.721 1.00 46.91 101 LEU A N 1
ATOM 739 C CA . LEU A 1 101 ? 19.568 -17.839 -43.951 1.00 46.91 101 LEU A CA 1
ATOM 740 C C . LEU A 1 101 ? 20.053 -17.099 -45.202 1.00 46.91 101 LEU A C 1
ATOM 742 O O . LEU A 1 101 ? 19.690 -15.915 -45.371 1.00 46.91 101 LEU A O 1
#

InterPro domains:
  IPR011990 Tetratricopeptide-like helical domain superfamily [G3DSA:1.25.40.10] (1-90)

Radius of gyration: 17.97 Å; chains: 1; bounding box: 37×30×58 Å

pLDDT: mean 75.09, std 14.39, range [41.09, 92.31]

Secondary structure (DSSP, 8-state):
---TTHHHHHHHHHHHHHHHHTSSS---HHHHHHHHHHHGGG--HHHHHHHHHHHHHS-HHHHHHHHHHHHHHHHHHHHHHHHHHHHHHHHHHHHHTSS--

Foldseek 3Di:
DPPPVCPVLV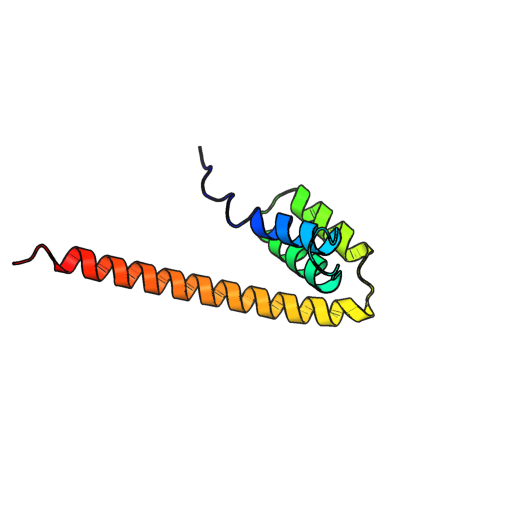VLVVQLVCLCVVPPHPNDLLSSLLSLVVSVVVVDPSSVVSNVVSVVVDDPVSVVVSVVVNVVVVVVVVVVVVVVVVVVVVVVVVVVPPVPD